Protein AF-A0A3N9MWH9-F1 (afdb_monomer_li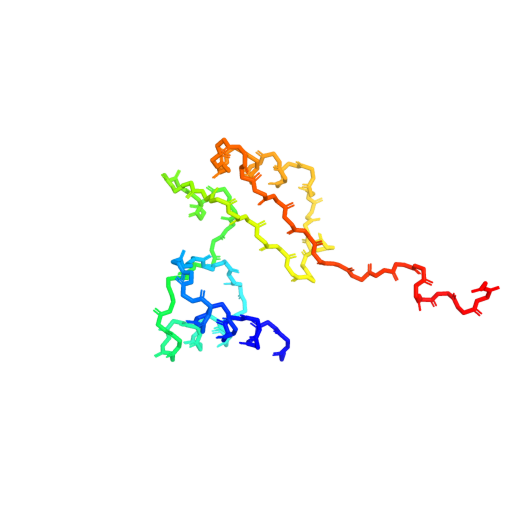te)

Sequence (98 aa):
MWSQFFSYIVKKLVFKSFIIEFNPILFSYVRNVLKIPITETNTAAAFTSKTFDIIYHFEVLSHFYDPINEFKIMNKRLNLNGWMIFETGNLGEVDTIY

Radius of gyration: 14.64 Å; chains: 1; bounding box: 44×28×34 Å

Foldseek 3Di:
DVVLVVLVVCLVVPDLDEEADQPVVSQCCCCPPVVHHYDPDDLLVRLVPAADLEDEEEQCQVVDPDNPVSVVSNVVRYDVNGDYYYDHDDPVVVDPPD

Secondary structure (DSSP, 8-state):
-HHHHHHHHHHHTT----EE---HHHHHHIIIII---EE-S-HHHHTTT--EEEEEEES-GGG-SSHHHHHHHHHTTEEEEEEEEEE---GGGT-TT-

pLDDT: mean 83.51, std 11.93, range [51.34, 95.94]

Structure (mmCIF, N/CA/C/O backbone):
data_AF-A0A3N9MWH9-F1
#
_entry.id   AF-A0A3N9MWH9-F1
#
loop_
_atom_site.group_PDB
_atom_site.id
_atom_site.type_symbol
_atom_site.label_atom_id
_atom_site.label_alt_id
_atom_site.label_comp_id
_atom_site.label_asym_id
_atom_site.label_entity_id
_atom_site.label_seq_id
_atom_site.pdbx_PDB_ins_code
_atom_site.Cartn_x
_atom_site.Cartn_y
_atom_site.Cartn_z
_atom_site.occupancy
_atom_site.B_iso_or_equiv
_atom_site.auth_seq_id
_atom_site.auth_comp_id
_atom_site.auth_asym_id
_atom_site.auth_atom_id
_atom_site.pdbx_PDB_model_num
ATOM 1 N N . MET A 1 1 ? 1.288 -7.877 -16.545 1.00 52.31 1 MET A N 1
ATOM 2 C CA . MET A 1 1 ? 0.622 -9.202 -16.499 1.00 52.31 1 MET A CA 1
ATOM 3 C C . MET A 1 1 ? 0.485 -9.694 -15.056 1.00 52.31 1 MET A C 1
ATOM 5 O O . MET A 1 1 ? -0.620 -10.024 -14.653 1.00 52.31 1 MET A O 1
ATOM 9 N N . TRP A 1 2 ? 1.549 -9.634 -14.247 1.00 55.66 2 TRP A N 1
ATOM 10 C CA . TRP A 1 2 ? 1.543 -10.058 -12.837 1.00 55.66 2 TRP A CA 1
ATOM 11 C C . TRP A 1 2 ? 0.624 -9.250 -11.898 1.00 55.66 2 TRP A C 1
ATOM 13 O O . TRP A 1 2 ? -0.096 -9.837 -11.097 1.00 55.66 2 TRP A O 1
ATOM 23 N N . SER A 1 3 ? 0.518 -7.928 -12.062 1.00 61.12 3 SER A N 1
ATOM 24 C CA . SER A 1 3 ? -0.382 -7.083 -11.249 1.00 61.12 3 SER A CA 1
ATOM 25 C C . SER A 1 3 ? -1.884 -7.373 -11.454 1.00 61.12 3 SER A C 1
ATOM 27 O O . SER A 1 3 ? -2.683 -7.291 -10.516 1.00 61.12 3 SER A O 1
ATOM 29 N N . GLN A 1 4 ? -2.281 -7.793 -12.663 1.00 58.19 4 GLN A N 1
ATOM 30 C CA . GLN A 1 4 ? -3.645 -8.268 -12.954 1.00 58.19 4 GLN A CA 1
ATOM 31 C C . GLN A 1 4 ? -3.946 -9.588 -12.245 1.00 58.19 4 GLN A C 1
ATOM 33 O O . GLN A 1 4 ? -5.038 -9.760 -11.699 1.00 58.19 4 GLN A O 1
ATOM 38 N N . PHE A 1 5 ? -2.975 -10.502 -12.243 1.00 63.91 5 PHE A N 1
ATOM 39 C CA . PHE A 1 5 ? -3.077 -11.790 -11.570 1.00 63.91 5 PHE A CA 1
ATOM 40 C C . PHE A 1 5 ? -3.193 -11.616 -10.053 1.00 63.91 5 PHE A C 1
ATOM 42 O O . PHE A 1 5 ? -4.098 -12.186 -9.447 1.00 63.91 5 PHE A O 1
ATOM 49 N N . PHE A 1 6 ? -2.374 -10.746 -9.457 1.00 68.81 6 PHE A N 1
ATOM 50 C CA . PHE A 1 6 ? -2.468 -10.440 -8.031 1.00 68.81 6 PHE A CA 1
ATOM 51 C C . PHE A 1 6 ? -3.837 -9.848 -7.661 1.00 68.81 6 PHE A C 1
ATOM 53 O O . PHE A 1 6 ? -4.505 -10.343 -6.758 1.00 68.81 6 PHE A O 1
ATOM 60 N N . SER A 1 7 ? -4.329 -8.866 -8.425 1.00 64.50 7 SER A N 1
ATOM 61 C CA . SER A 1 7 ? -5.664 -8.280 -8.203 1.00 64.50 7 SER A CA 1
ATOM 62 C C . SER A 1 7 ? -6.791 -9.318 -8.311 1.00 64.50 7 SER A C 1
ATOM 64 O O . SER A 1 7 ? -7.779 -9.268 -7.574 1.00 64.50 7 SER A O 1
ATOM 66 N N . TYR A 1 8 ? -6.648 -10.285 -9.220 1.00 62.81 8 TYR A N 1
ATOM 67 C CA . TYR A 1 8 ? -7.579 -11.401 -9.358 1.00 62.81 8 TYR A CA 1
ATOM 68 C C . TYR A 1 8 ? -7.519 -12.361 -8.160 1.00 62.81 8 TYR A C 1
ATOM 70 O O . TYR A 1 8 ? -8.570 -12.754 -7.649 1.00 62.81 8 TYR A O 1
ATOM 78 N N . ILE A 1 9 ? -6.319 -12.693 -7.673 1.00 65.06 9 ILE A N 1
ATOM 79 C CA . ILE A 1 9 ? -6.128 -13.496 -6.457 1.00 65.06 9 ILE A CA 1
ATOM 80 C C . ILE A 1 9 ? -6.770 -12.797 -5.262 1.00 65.06 9 ILE A C 1
ATOM 82 O O . ILE A 1 9 ? -7.566 -13.406 -4.555 1.00 65.06 9 ILE A O 1
ATOM 86 N N . VAL A 1 10 ? -6.507 -11.506 -5.076 1.00 69.50 10 VAL A N 1
ATOM 87 C CA . VAL A 1 10 ? -7.073 -10.712 -3.981 1.00 69.50 10 VAL A CA 1
ATOM 88 C C . VAL A 1 10 ? -8.604 -10.767 -3.983 1.00 69.50 10 VAL A C 1
ATOM 90 O O . VAL A 1 10 ? -9.212 -11.014 -2.942 1.00 69.50 10 VAL A O 1
ATOM 93 N N . LYS A 1 11 ? -9.241 -10.651 -5.158 1.00 68.69 11 LYS A N 1
ATOM 94 C CA . LYS A 1 11 ? -10.697 -10.823 -5.294 1.00 68.69 11 LYS A CA 1
ATOM 95 C C . LYS A 1 11 ? -11.175 -12.218 -4.873 1.00 68.69 11 LYS A C 1
ATOM 97 O O . LYS A 1 11 ? -12.278 -12.353 -4.348 1.00 68.69 11 LYS A O 1
ATOM 102 N N . LYS A 1 12 ? -10.387 -13.262 -5.136 1.00 69.00 12 LYS A N 1
ATOM 103 C CA . LYS A 1 12 ? -10.720 -14.653 -4.793 1.00 69.00 12 LYS A CA 1
ATOM 104 C C . LYS A 1 12 ? -10.496 -14.978 -3.316 1.00 69.00 12 LYS A C 1
ATOM 106 O O . LYS A 1 12 ? -11.202 -15.832 -2.795 1.00 69.00 12 LYS A O 1
ATOM 111 N N . LEU A 1 13 ? -9.577 -14.282 -2.647 1.00 67.00 13 LEU A N 1
ATOM 112 C CA . LEU A 1 13 ? -9.217 -14.502 -1.242 1.00 67.00 13 LEU A CA 1
ATOM 113 C C . LEU A 1 13 ? -10.156 -13.813 -0.226 1.00 67.00 13 LEU A C 1
ATOM 115 O O . LEU A 1 13 ? -9.872 -13.818 0.965 1.00 67.00 13 LEU A O 1
ATOM 119 N N . VAL A 1 14 ? -11.299 -13.266 -0.666 1.00 74.31 14 VAL A N 1
ATOM 120 C CA . VAL A 1 14 ? -12.366 -12.690 0.193 1.00 74.31 14 VAL A CA 1
ATOM 121 C C . VAL A 1 14 ? -11.944 -11.421 0.960 1.00 74.31 14 VAL A C 1
ATOM 123 O O . VAL A 1 14 ? -12.661 -10.940 1.836 1.00 74.31 14 VAL A O 1
ATOM 126 N N . PHE A 1 15 ? -10.818 -10.799 0.608 1.00 82.88 15 PHE A N 1
ATOM 127 C CA . PHE A 1 15 ? -10.425 -9.532 1.223 1.00 82.88 15 PHE A CA 1
ATOM 128 C C . PHE A 1 15 ? -11.278 -8.367 0.713 1.00 82.88 15 PHE A C 1
ATOM 130 O O . PHE A 1 15 ? -11.565 -8.235 -0.480 1.00 82.88 15 PHE A O 1
ATOM 137 N N . LYS A 1 16 ? -11.656 -7.467 1.628 1.00 88.31 16 LYS A N 1
ATOM 138 C CA . LYS A 1 16 ? -12.205 -6.162 1.257 1.00 88.31 16 LYS A CA 1
ATOM 139 C C . LYS A 1 16 ? -11.054 -5.260 0.826 1.00 88.31 16 LYS A C 1
ATOM 141 O O . LYS A 1 16 ? -10.357 -4.694 1.662 1.00 88.31 16 LYS A O 1
ATOM 146 N N . SER A 1 17 ? -10.875 -5.130 -0.480 1.00 89.19 17 SER A N 1
ATOM 147 C CA . SER A 1 17 ? -9.674 -4.511 -1.043 1.00 89.19 17 SER A CA 1
ATOM 148 C C . SER A 1 17 ? -9.912 -3.115 -1.602 1.00 89.19 17 SER A C 1
ATOM 150 O O . SER A 1 17 ? -11.009 -2.766 -2.040 1.00 89.19 17 SER A O 1
ATOM 152 N N . PHE A 1 18 ? -8.842 -2.328 -1.596 1.00 90.75 18 PHE A N 1
ATOM 153 C CA . PHE A 1 18 ? -8.742 -1.021 -2.227 1.00 90.75 18 PHE A CA 1
ATOM 154 C C . PHE A 1 18 ? -7.376 -0.940 -2.909 1.00 90.75 18 PHE A C 1
ATOM 156 O O . PHE A 1 18 ? -6.371 -1.268 -2.283 1.00 90.75 18 PHE A O 1
ATOM 163 N N . ILE A 1 19 ? -7.350 -0.560 -4.183 1.00 90.38 19 ILE A N 1
ATOM 164 C CA . ILE A 1 19 ? -6.143 -0.595 -5.017 1.00 90.38 19 ILE A CA 1
ATOM 165 C C . ILE A 1 19 ? -5.725 0.831 -5.394 1.00 90.38 19 ILE A C 1
ATOM 167 O O . ILE A 1 19 ? -6.569 1.693 -5.641 1.00 90.38 19 ILE A O 1
ATOM 171 N N . ILE A 1 20 ? -4.417 1.070 -5.457 1.00 90.62 20 ILE A N 1
ATOM 172 C CA . ILE A 1 20 ? -3.826 2.262 -6.072 1.00 90.62 20 ILE A CA 1
ATOM 173 C C . ILE A 1 20 ? -3.114 1.800 -7.340 1.00 90.62 20 ILE A C 1
ATOM 175 O O . ILE A 1 20 ? -2.301 0.883 -7.276 1.00 90.62 20 ILE A O 1
ATOM 179 N N . GLU A 1 21 ? -3.435 2.398 -8.484 1.00 90.44 21 GLU A N 1
ATOM 180 C CA . GLU A 1 21 ? -2.851 2.027 -9.774 1.00 90.44 21 GLU A CA 1
ATOM 181 C C . GLU A 1 21 ? -2.865 3.221 -10.728 1.00 90.44 21 GLU A C 1
ATOM 183 O O . GLU A 1 21 ? -3.907 3.840 -10.936 1.00 90.44 21 GLU A O 1
ATOM 188 N N . PHE A 1 22 ? -1.717 3.507 -11.337 1.00 89.19 22 PHE A N 1
ATOM 189 C CA . PHE A 1 22 ? -1.546 4.626 -12.266 1.00 89.19 22 PHE A CA 1
ATOM 190 C C . PHE A 1 22 ? -1.638 4.191 -13.731 1.00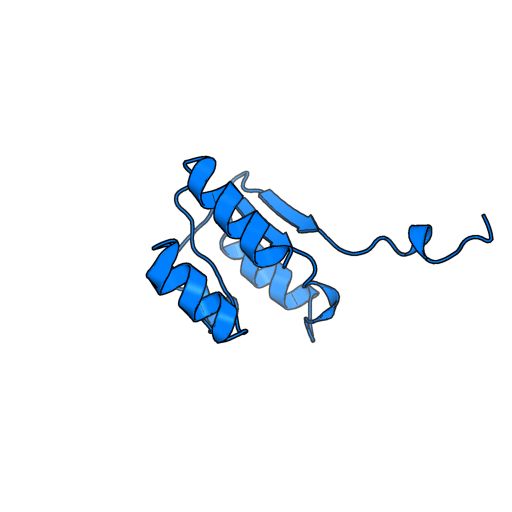 89.19 22 PHE A C 1
ATOM 192 O O . PHE A 1 22 ? -1.838 5.023 -14.615 1.00 89.19 22 PHE A O 1
ATOM 199 N N . ASN A 1 23 ? -1.489 2.897 -14.027 1.00 90.00 23 ASN A N 1
ATOM 200 C CA . ASN A 1 23 ? -1.643 2.386 -15.378 1.00 90.00 23 ASN A CA 1
ATOM 201 C C . ASN A 1 23 ? -3.131 2.398 -15.790 1.00 90.00 23 ASN A C 1
ATOM 203 O O . ASN A 1 23 ? -3.929 1.640 -15.228 1.00 90.00 23 ASN A O 1
ATOM 207 N N . PRO A 1 24 ? -3.527 3.165 -16.822 1.00 91.88 24 PRO A N 1
ATOM 208 C CA . PRO A 1 24 ? -4.938 3.367 -17.158 1.00 91.88 24 PRO A CA 1
ATOM 209 C C . PRO A 1 24 ? -5.633 2.100 -17.683 1.00 91.88 24 PRO A C 1
ATOM 211 O O . PRO A 1 24 ? -6.839 1.916 -17.483 1.00 91.88 24 PRO A O 1
ATOM 214 N N . ILE A 1 25 ? -4.886 1.198 -18.334 1.00 92.38 25 ILE A N 1
ATOM 215 C CA . ILE A 1 25 ? -5.420 -0.075 -18.839 1.00 92.38 25 ILE A CA 1
ATOM 216 C C . ILE A 1 25 ? -5.771 -0.978 -17.655 1.00 92.38 25 ILE A C 1
ATOM 218 O O . ILE A 1 25 ? -6.874 -1.527 -17.587 1.00 92.38 25 ILE A O 1
ATOM 222 N N . LEU A 1 26 ? -4.852 -1.105 -16.695 1.00 89.12 26 LEU A N 1
ATOM 223 C CA . LEU A 1 26 ? -5.073 -1.915 -15.504 1.00 89.12 26 LEU A CA 1
ATOM 224 C C . LEU A 1 26 ? -6.150 -1.320 -14.600 1.00 89.12 26 LEU A C 1
ATOM 226 O O . LEU A 1 26 ? -7.044 -2.044 -14.161 1.00 89.12 26 LEU A O 1
ATOM 230 N N . PHE A 1 27 ? -6.120 -0.005 -14.403 1.00 91.81 27 PHE A N 1
ATOM 231 C CA . PHE A 1 27 ? -7.151 0.719 -13.673 1.00 91.81 27 PHE A CA 1
ATOM 232 C C . PHE A 1 27 ? -8.546 0.402 -14.221 1.00 91.81 27 PHE A C 1
ATOM 234 O O . PHE A 1 27 ? -9.448 -0.003 -13.480 1.00 91.81 27 PHE A O 1
ATOM 241 N N . SER A 1 28 ? -8.707 0.503 -15.543 1.00 93.06 28 SER A N 1
ATOM 242 C CA . SER A 1 28 ? -9.968 0.207 -16.225 1.00 93.06 28 SER A CA 1
ATOM 243 C C . SER A 1 28 ? -10.401 -1.244 -16.024 1.00 93.06 28 SER A C 1
ATOM 245 O O . SER A 1 28 ? -11.573 -1.501 -15.747 1.00 93.06 28 SER A O 1
ATOM 247 N N . TYR A 1 29 ? -9.474 -2.200 -16.109 1.00 91.12 29 TYR A N 1
ATOM 248 C CA . TYR A 1 29 ? -9.769 -3.615 -15.886 1.00 91.12 29 TYR A CA 1
ATOM 249 C C . TYR A 1 29 ? -10.213 -3.897 -14.441 1.00 91.12 29 TYR A C 1
ATOM 251 O O . TYR A 1 29 ? -11.261 -4.509 -14.216 1.00 91.12 29 TYR A O 1
ATOM 259 N N . VAL A 1 30 ? -9.471 -3.406 -13.447 1.00 90.06 30 VAL A N 1
ATOM 260 C CA . VAL A 1 30 ? -9.790 -3.599 -12.024 1.00 90.06 30 VAL A CA 1
ATOM 261 C C . VAL A 1 30 ? -11.146 -2.974 -11.681 1.00 90.06 30 VAL A C 1
ATOM 263 O O . VAL A 1 30 ? -11.990 -3.629 -11.060 1.00 90.06 30 VAL A O 1
ATOM 266 N N . ARG A 1 31 ? -11.403 -1.748 -12.152 1.00 92.25 31 ARG A N 1
ATOM 267 C CA . ARG A 1 31 ? -12.667 -1.040 -11.915 1.00 92.25 31 ARG A CA 1
ATOM 268 C C . ARG A 1 31 ? -13.846 -1.715 -12.608 1.00 92.25 31 ARG A C 1
ATOM 270 O O . ARG A 1 31 ? -14.881 -1.948 -11.985 1.00 92.25 31 ARG A O 1
ATOM 277 N N . ASN A 1 32 ? -13.714 -2.016 -13.899 1.00 93.62 32 ASN A N 1
ATOM 278 C CA . ASN A 1 32 ? -14.854 -2.401 -14.731 1.00 93.62 32 ASN A CA 1
ATOM 279 C C . ASN A 1 32 ? -15.115 -3.907 -14.732 1.00 93.62 32 ASN A C 1
ATOM 281 O O . ASN A 1 32 ? -16.280 -4.297 -14.815 1.00 93.62 32 ASN A O 1
ATOM 285 N N . VAL A 1 33 ? -14.077 -4.736 -14.603 1.00 90.94 33 VAL A N 1
ATOM 286 C CA . VAL A 1 33 ? -14.183 -6.203 -14.646 1.00 90.94 33 VAL A CA 1
ATOM 287 C C . VAL A 1 33 ? -14.109 -6.788 -13.242 1.00 90.94 33 VAL A C 1
ATOM 289 O O . VAL A 1 33 ? -15.009 -7.515 -12.815 1.00 90.94 33 VAL A O 1
ATOM 292 N N . LEU A 1 34 ? -13.063 -6.450 -12.481 1.00 88.81 34 LEU A N 1
ATOM 293 C CA . LEU A 1 34 ? -12.906 -7.003 -11.135 1.00 88.81 34 LEU A CA 1
ATOM 294 C C . LEU A 1 34 ? -13.858 -6.355 -10.124 1.00 88.81 34 LEU A C 1
ATOM 296 O O . LEU A 1 34 ? -14.197 -7.013 -9.142 1.00 88.81 34 LEU A O 1
ATOM 300 N N . LYS A 1 35 ? -14.370 -5.150 -10.406 1.00 90.38 35 LYS A N 1
ATOM 301 C CA . LYS A 1 35 ? -15.266 -4.382 -9.524 1.00 90.38 35 LYS A CA 1
ATOM 302 C C . LYS A 1 35 ? -14.649 -4.121 -8.143 1.00 90.38 35 LYS A C 1
ATOM 304 O O . LYS A 1 35 ? -15.361 -4.088 -7.143 1.00 90.38 35 LYS A O 1
ATOM 309 N N . ILE A 1 36 ? -13.328 -3.953 -8.090 1.00 89.56 36 ILE A N 1
ATOM 310 C CA . ILE A 1 36 ? -12.608 -3.610 -6.858 1.00 89.56 36 ILE A CA 1
ATOM 311 C C . ILE A 1 36 ? -12.487 -2.080 -6.783 1.00 89.56 36 ILE A C 1
ATOM 313 O O . ILE A 1 36 ? -12.177 -1.454 -7.801 1.00 89.56 36 ILE A O 1
ATOM 317 N N . PRO A 1 37 ? -12.727 -1.459 -5.614 1.00 91.06 37 PRO A N 1
ATOM 318 C CA . PRO A 1 37 ? -12.424 -0.051 -5.386 1.00 91.06 37 PRO A CA 1
ATOM 319 C C . PRO A 1 37 ? -10.970 0.287 -5.737 1.00 91.06 37 PRO A C 1
ATOM 321 O O . PRO A 1 37 ? -10.045 -0.386 -5.286 1.00 91.06 37 PRO A O 1
ATOM 324 N N . ILE A 1 38 ? -10.769 1.336 -6.530 1.00 91.56 38 ILE A N 1
ATOM 325 C CA . ILE A 1 38 ? -9.458 1.696 -7.074 1.00 91.56 38 ILE A CA 1
ATOM 326 C C . ILE A 1 38 ? -9.323 3.215 -7.240 1.00 91.56 38 ILE A C 1
ATOM 328 O O . ILE A 1 38 ? -10.317 3.893 -7.507 1.00 91.56 38 ILE A O 1
ATOM 332 N N . THR A 1 39 ? -8.107 3.740 -7.079 1.00 93.06 39 THR A N 1
ATOM 333 C CA . THR A 1 39 ? -7.738 5.142 -7.339 1.00 93.06 39 THR A CA 1
ATOM 334 C C . THR A 1 39 ? -6.417 5.232 -8.108 1.00 93.06 39 THR A C 1
ATOM 336 O O . THR A 1 39 ? -5.597 4.321 -8.049 1.00 93.06 39 THR A O 1
ATOM 339 N N . GLU A 1 40 ? -6.211 6.348 -8.799 1.00 91.12 40 GLU A N 1
ATOM 340 C CA . GLU A 1 40 ? -4.977 6.696 -9.525 1.00 91.12 40 GLU A CA 1
ATOM 341 C C . GLU A 1 40 ? -4.218 7.851 -8.846 1.00 91.12 40 GLU A C 1
ATOM 343 O O . GLU A 1 40 ? -3.398 8.537 -9.446 1.00 91.12 40 GLU A O 1
ATOM 348 N N . THR A 1 41 ? -4.529 8.121 -7.577 1.00 89.81 41 THR A N 1
ATOM 349 C CA . THR A 1 41 ? -3.896 9.176 -6.776 1.00 89.81 41 THR A CA 1
ATOM 350 C C . THR A 1 41 ? -2.722 8.635 -5.967 1.00 89.81 41 THR A C 1
ATOM 352 O O . THR A 1 41 ? -2.714 7.464 -5.597 1.00 89.81 41 THR A O 1
ATOM 355 N N . ASN A 1 42 ? -1.785 9.507 -5.581 1.00 86.62 42 ASN A N 1
ATOM 356 C CA . ASN A 1 42 ? -0.708 9.141 -4.655 1.00 86.62 42 ASN A CA 1
ATOM 357 C C . ASN A 1 42 ? -1.226 8.594 -3.310 1.00 86.62 42 ASN A C 1
ATOM 359 O O . ASN A 1 42 ? -2.371 8.830 -2.916 1.00 86.62 42 ASN A O 1
ATOM 363 N N . THR A 1 43 ? -0.353 7.890 -2.593 1.00 84.69 43 THR A N 1
ATOM 364 C CA . THR A 1 43 ? -0.621 7.204 -1.322 1.00 84.69 43 THR A CA 1
ATOM 365 C C . THR A 1 43 ? -1.284 8.106 -0.279 1.00 84.69 43 THR A C 1
ATOM 367 O O . THR A 1 43 ? -2.290 7.735 0.331 1.00 84.69 43 THR A O 1
ATOM 370 N N . ALA A 1 44 ? -0.763 9.325 -0.099 1.00 83.19 44 ALA A N 1
ATOM 371 C CA . ALA A 1 44 ? -1.276 10.276 0.886 1.00 83.19 44 ALA A CA 1
ATOM 372 C C . ALA A 1 44 ? -2.730 10.677 0.605 1.00 83.19 44 ALA A C 1
ATOM 374 O O . ALA A 1 44 ? -3.560 10.677 1.519 1.00 83.19 44 ALA A O 1
ATOM 375 N N . ALA A 1 45 ? -3.041 10.988 -0.655 1.00 85.38 45 ALA A N 1
ATOM 376 C CA . ALA A 1 45 ? -4.384 11.344 -1.090 1.00 85.38 45 ALA A CA 1
ATOM 377 C C . ALA A 1 45 ? -5.315 10.125 -1.115 1.00 85.38 45 ALA A C 1
ATOM 379 O O . ALA A 1 45 ? -6.468 10.229 -0.710 1.00 85.38 45 ALA A O 1
ATOM 380 N N . ALA A 1 46 ? -4.815 8.959 -1.523 1.00 85.88 46 ALA A N 1
ATOM 381 C CA . ALA A 1 46 ? -5.592 7.731 -1.640 1.00 85.88 46 ALA A CA 1
ATOM 382 C C . ALA A 1 46 ? -6.142 7.250 -0.288 1.00 85.88 46 ALA A C 1
ATOM 384 O O . ALA A 1 46 ? -7.295 6.821 -0.186 1.00 85.88 46 ALA A O 1
ATOM 385 N N . PHE A 1 47 ? -5.334 7.342 0.771 1.00 83.94 47 PHE A N 1
ATOM 386 C CA . PHE A 1 47 ? -5.683 6.776 2.072 1.00 83.94 47 PHE A CA 1
ATOM 387 C C . PHE A 1 47 ? -6.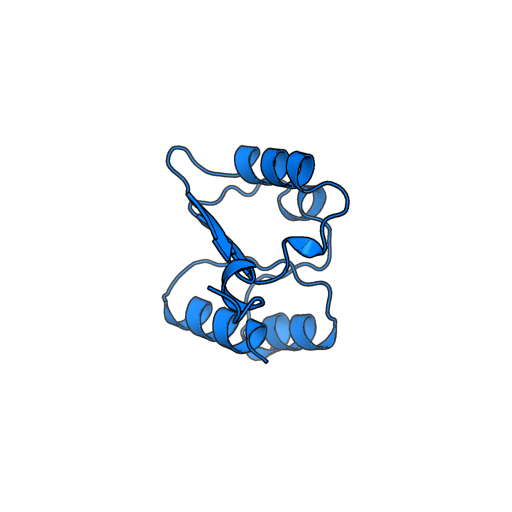621 7.629 2.929 1.00 83.94 47 PHE A C 1
ATOM 389 O O . PHE A 1 47 ? -7.103 7.112 3.930 1.00 83.94 47 PHE A O 1
ATOM 396 N N . THR A 1 48 ? -6.922 8.881 2.552 1.00 78.25 48 THR A N 1
ATOM 397 C CA . THR A 1 48 ? -7.882 9.803 3.216 1.00 78.25 48 THR A CA 1
ATOM 398 C C . THR A 1 48 ? -8.226 9.465 4.683 1.00 78.25 48 THR A C 1
ATOM 400 O O . THR A 1 48 ? -7.471 9.822 5.588 1.00 78.25 48 THR A O 1
ATOM 403 N N . SER A 1 49 ? -9.348 8.778 4.927 1.00 77.19 49 SER A N 1
ATOM 404 C CA . SER A 1 49 ? -9.843 8.326 6.238 1.00 77.19 49 SER A CA 1
ATOM 405 C C . SER A 1 49 ? -9.823 6.803 6.413 1.00 77.19 49 SER A C 1
ATOM 407 O O . SER A 1 49 ? -10.384 6.284 7.376 1.00 77.19 49 SER A O 1
ATOM 409 N N . LYS A 1 50 ? 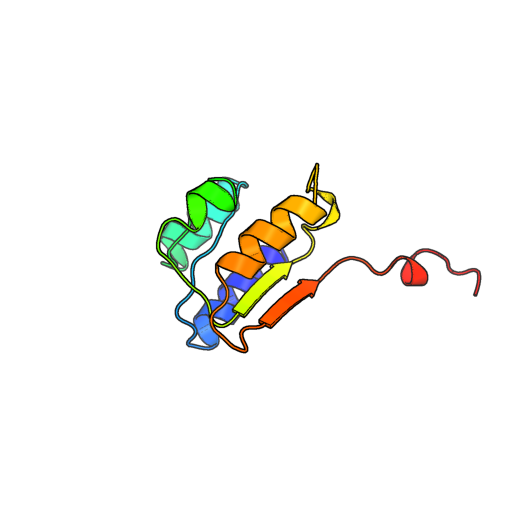-9.216 6.068 5.478 1.00 86.88 50 LYS A N 1
ATOM 410 C CA . LYS A 1 50 ? -9.156 4.606 5.513 1.00 86.88 50 LYS A CA 1
ATOM 411 C C . LYS A 1 50 ? -7.976 4.142 6.356 1.00 86.88 50 LYS A C 1
ATOM 413 O O . LYS A 1 50 ? -6.898 4.737 6.311 1.00 86.88 50 LYS A O 1
ATOM 418 N N . THR A 1 51 ? -8.196 3.054 7.078 1.00 93.25 51 THR A N 1
ATOM 419 C CA . THR A 1 51 ? -7.138 2.266 7.702 1.00 93.25 51 THR A CA 1
ATOM 420 C C . THR A 1 51 ? -7.203 0.828 7.209 1.00 93.25 51 THR A C 1
ATOM 422 O O . THR A 1 51 ? -8.230 0.389 6.679 1.00 93.25 51 THR A O 1
ATOM 425 N N . PHE A 1 52 ? -6.086 0.119 7.329 1.00 94.06 52 PHE A N 1
ATOM 426 C CA . PHE A 1 52 ? -5.891 -1.186 6.714 1.00 94.06 52 PHE A CA 1
ATOM 427 C C . PHE A 1 52 ? -5.234 -2.153 7.695 1.00 94.06 52 PHE A C 1
ATOM 429 O O . PHE A 1 52 ? -4.330 -1.778 8.438 1.00 94.06 52 PHE A O 1
ATOM 436 N N . ASP A 1 53 ? -5.654 -3.415 7.661 1.00 94.75 53 ASP A N 1
ATOM 437 C CA . ASP A 1 53 ? -4.963 -4.498 8.371 1.00 94.75 53 ASP A CA 1
ATOM 438 C C . ASP A 1 53 ? -3.696 -4.927 7.624 1.00 94.75 53 ASP A C 1
ATOM 440 O O . ASP A 1 53 ? -2.719 -5.358 8.230 1.00 94.75 53 ASP A O 1
ATOM 444 N N . ILE A 1 54 ? -3.711 -4.793 6.295 1.00 92.50 54 ILE A N 1
ATOM 445 C CA . ILE A 1 54 ? -2.595 -5.121 5.415 1.00 92.50 54 ILE A CA 1
ATOM 446 C C . ILE A 1 54 ? -2.467 -4.021 4.364 1.00 92.50 54 ILE A C 1
ATOM 448 O O . ILE A 1 54 ? -3.431 -3.707 3.663 1.00 92.50 54 ILE A O 1
ATOM 452 N N . ILE A 1 55 ? -1.263 -3.472 4.228 1.00 92.81 55 ILE A N 1
ATOM 453 C CA . ILE A 1 55 ? -0.845 -2.697 3.060 1.00 92.81 55 ILE A CA 1
ATOM 454 C C . ILE A 1 55 ? 0.213 -3.528 2.345 1.00 92.81 55 ILE A C 1
ATOM 456 O O . ILE A 1 55 ? 1.245 -3.859 2.925 1.00 92.81 55 ILE A O 1
ATOM 460 N N . TYR A 1 56 ? -0.065 -3.881 1.095 1.00 90.50 56 TYR A N 1
ATOM 461 C CA . TYR A 1 56 ? 0.805 -4.714 0.277 1.00 90.50 56 TYR A CA 1
ATOM 462 C C . TYR A 1 56 ? 1.237 -3.952 -0.973 1.00 90.50 56 TYR A C 1
ATOM 464 O O . TYR A 1 56 ? 0.400 -3.383 -1.677 1.00 90.50 56 TYR A O 1
ATOM 472 N N . HIS A 1 57 ? 2.539 -3.956 -1.234 1.00 88.12 57 HIS A N 1
ATOM 473 C CA . HIS A 1 57 ? 3.180 -3.254 -2.339 1.00 88.12 57 HIS A CA 1
ATOM 474 C C . HIS A 1 57 ? 3.941 -4.262 -3.200 1.00 88.12 57 HIS A C 1
ATOM 476 O O . HIS A 1 57 ? 4.825 -4.946 -2.693 1.00 88.12 57 HIS A O 1
ATOM 482 N N . PHE A 1 58 ? 3.602 -4.357 -4.486 1.00 86.00 58 PHE A N 1
ATOM 483 C CA . PHE A 1 58 ? 4.114 -5.395 -5.387 1.00 86.00 58 PHE A CA 1
ATOM 484 C C . PHE A 1 58 ? 4.923 -4.801 -6.531 1.00 86.00 58 PHE A C 1
ATOM 486 O O . PHE A 1 58 ? 4.351 -4.132 -7.390 1.00 86.00 58 PHE A O 1
ATOM 493 N N . GLU A 1 59 ? 6.230 -5.067 -6.561 1.00 72.31 59 GLU A N 1
ATOM 494 C CA . GLU A 1 59 ? 7.136 -4.744 -7.676 1.00 72.31 59 GLU A CA 1
ATOM 495 C C . GLU A 1 59 ? 7.187 -3.251 -8.050 1.00 72.31 59 GLU A C 1
ATOM 497 O O . GLU A 1 59 ? 7.622 -2.873 -9.133 1.00 72.31 59 GLU A O 1
ATOM 502 N N . VAL A 1 60 ? 6.744 -2.373 -7.147 1.00 67.31 60 VAL A N 1
ATOM 503 C CA . VAL A 1 60 ? 6.660 -0.926 -7.390 1.00 67.31 60 VAL A CA 1
ATOM 504 C C . VAL A 1 60 ? 7.518 -0.100 -6.431 1.00 67.31 60 VAL A C 1
ATOM 506 O O . VAL A 1 60 ? 7.418 1.124 -6.396 1.00 67.31 60 VAL A O 1
ATOM 509 N N . LEU A 1 61 ? 8.362 -0.736 -5.612 1.00 80.56 61 LEU A N 1
ATOM 510 C CA . LEU A 1 61 ? 9.140 -0.031 -4.586 1.00 80.56 61 LEU A CA 1
ATOM 511 C C . LEU A 1 61 ? 10.173 0.930 -5.187 1.00 80.56 61 LEU A C 1
ATOM 513 O O . LEU A 1 61 ? 10.304 2.066 -4.735 1.00 80.56 61 LEU A O 1
ATOM 517 N N . SER A 1 62 ? 10.854 0.492 -6.244 1.00 79.62 62 SER A N 1
ATOM 518 C CA . SER A 1 62 ? 11.861 1.263 -6.982 1.00 79.62 62 SER A CA 1
ATOM 519 C C . SER A 1 62 ? 11.304 2.506 -7.685 1.00 79.62 62 SER A C 1
ATOM 521 O O . SER A 1 62 ? 12.074 3.362 -8.113 1.00 79.62 62 SER A O 1
ATOM 523 N N . HIS A 1 63 ? 9.979 2.635 -7.795 1.00 81.94 63 HIS A N 1
ATOM 524 C CA . HIS A 1 63 ? 9.329 3.778 -8.434 1.00 81.94 63 HIS A CA 1
ATOM 525 C C . HIS A 1 63 ? 9.087 4.955 -7.481 1.00 81.94 63 HIS A C 1
ATOM 527 O O . HIS A 1 63 ? 8.692 6.032 -7.932 1.00 81.94 63 HIS A O 1
ATOM 533 N N . PHE A 1 64 ? 9.304 4.784 -6.174 1.00 85.69 64 PHE A N 1
ATOM 534 C CA . PHE A 1 64 ? 9.167 5.887 -5.231 1.00 85.69 64 PHE A CA 1
ATOM 535 C C . PHE A 1 64 ? 10.380 6.810 -5.267 1.00 85.69 64 PHE A C 1
ATOM 537 O O . PHE A 1 64 ? 11.510 6.386 -5.050 1.00 85.69 64 PHE A O 1
ATOM 544 N N . TYR A 1 65 ? 10.118 8.103 -5.465 1.00 88.75 65 TYR A N 1
ATOM 545 C CA . TYR A 1 65 ? 11.135 9.147 -5.346 1.00 88.75 65 TYR A CA 1
ATOM 546 C C . TYR A 1 65 ? 11.673 9.263 -3.907 1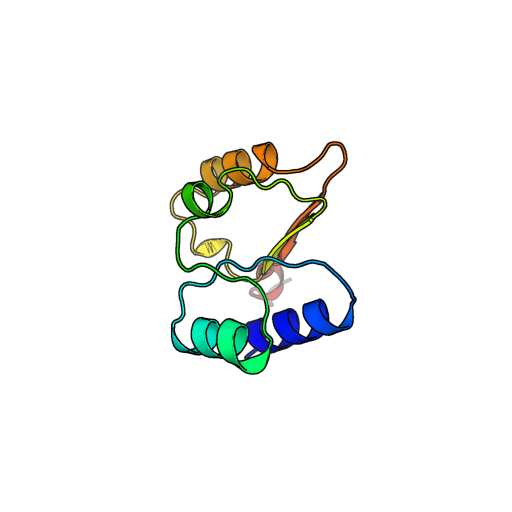.00 88.75 65 TYR A C 1
ATOM 548 O O . TYR A 1 65 ? 12.876 9.395 -3.708 1.00 88.75 65 TYR A O 1
ATOM 556 N N . ASP A 1 66 ? 10.785 9.176 -2.906 1.00 92.06 66 ASP A N 1
ATOM 557 C CA . ASP A 1 66 ? 11.128 9.150 -1.477 1.00 92.06 66 ASP A CA 1
ATOM 558 C C . ASP A 1 66 ? 10.401 7.984 -0.778 1.00 92.06 66 ASP A C 1
ATOM 560 O O . ASP A 1 66 ? 9.317 8.164 -0.208 1.00 92.06 66 ASP A O 1
ATOM 564 N N . PRO A 1 67 ? 10.965 6.764 -0.827 1.00 90.38 67 PRO A N 1
ATOM 565 C CA . PRO A 1 67 ? 10.323 5.585 -0.254 1.00 90.38 67 PRO A CA 1
ATOM 566 C C . PRO A 1 67 ? 10.146 5.694 1.266 1.00 90.38 67 PRO A C 1
ATOM 568 O O . PRO A 1 67 ? 9.151 5.217 1.803 1.00 90.38 67 PRO A O 1
ATOM 571 N N . ILE A 1 68 ? 11.054 6.370 1.979 1.00 93.12 68 ILE A N 1
ATOM 572 C CA . ILE A 1 68 ? 10.987 6.487 3.443 1.00 93.12 68 ILE A CA 1
ATOM 573 C C . ILE A 1 68 ? 9.756 7.294 3.855 1.00 93.12 68 ILE A C 1
ATOM 575 O O . ILE A 1 68 ? 9.048 6.921 4.799 1.00 93.12 68 ILE A O 1
ATOM 579 N N . ASN A 1 69 ? 9.496 8.413 3.179 1.00 93.12 69 ASN A N 1
ATOM 580 C CA . ASN A 1 69 ? 8.313 9.210 3.472 1.00 93.12 69 ASN A CA 1
ATOM 581 C C . ASN A 1 69 ? 7.020 8.474 3.089 1.00 93.12 69 ASN A C 1
ATOM 583 O O . ASN A 1 69 ? 6.066 8.478 3.871 1.00 93.12 69 ASN A O 1
ATOM 587 N N . GLU A 1 70 ? 7.010 7.771 1.956 1.00 92.06 70 GLU A N 1
ATOM 588 C CA . GLU A 1 70 ? 5.885 6.916 1.561 1.00 92.06 70 GLU A CA 1
ATOM 589 C C . GLU A 1 70 ? 5.593 5.841 2.620 1.00 92.06 70 GLU A C 1
ATOM 591 O O . GLU A 1 70 ? 4.441 5.668 3.027 1.00 92.06 70 GLU A O 1
ATOM 596 N N . PHE A 1 71 ? 6.620 5.188 3.174 1.00 93.38 71 PHE A N 1
ATOM 597 C CA . PHE A 1 71 ? 6.446 4.196 4.243 1.00 93.38 71 PHE A CA 1
ATOM 598 C C . PHE A 1 71 ? 5.859 4.809 5.509 1.00 93.38 71 PHE A C 1
ATOM 600 O O . PHE A 1 71 ? 5.006 4.201 6.151 1.00 93.38 71 PHE A O 1
ATOM 607 N N . LYS A 1 72 ? 6.262 6.031 5.875 1.00 94.19 72 LYS A N 1
ATOM 608 C CA . LYS A 1 72 ? 5.670 6.737 7.023 1.00 94.19 72 LYS A CA 1
ATOM 609 C C . LYS A 1 72 ? 4.189 7.026 6.797 1.00 94.19 72 LYS A C 1
ATOM 611 O O . LYS A 1 72 ? 3.406 6.924 7.742 1.00 94.19 72 LYS A O 1
ATOM 616 N N . ILE A 1 73 ? 3.802 7.390 5.574 1.00 92.88 73 ILE A N 1
ATOM 617 C CA . ILE A 1 73 ? 2.399 7.609 5.206 1.00 92.88 73 ILE A CA 1
ATOM 618 C C . ILE A 1 73 ? 1.622 6.295 5.301 1.00 92.88 73 ILE A C 1
ATOM 620 O O . ILE A 1 73 ? 0.577 6.277 5.946 1.00 92.88 73 ILE A O 1
ATOM 624 N N . MET A 1 74 ? 2.145 5.202 4.737 1.00 93.19 74 MET A N 1
ATOM 625 C CA . MET A 1 74 ? 1.538 3.868 4.833 1.00 93.19 74 MET A CA 1
ATOM 626 C C . MET A 1 74 ? 1.402 3.408 6.289 1.00 93.19 74 MET A C 1
ATOM 628 O O . MET A 1 74 ? 0.316 3.014 6.704 1.00 93.19 74 MET A O 1
ATOM 632 N N . ASN A 1 75 ? 2.458 3.541 7.098 1.00 94.50 75 ASN A N 1
ATOM 633 C CA . ASN A 1 75 ? 2.463 3.110 8.498 1.00 94.50 75 ASN A CA 1
ATOM 634 C C . ASN A 1 75 ? 1.368 3.798 9.322 1.00 94.50 75 ASN A C 1
ATOM 636 O O . ASN A 1 75 ? 0.679 3.165 10.110 1.00 94.50 75 ASN A O 1
ATOM 640 N N . LYS A 1 76 ? 1.152 5.101 9.096 1.00 94.31 76 LYS A N 1
ATOM 641 C CA . LYS A 1 76 ? 0.094 5.873 9.772 1.00 94.31 76 LYS A CA 1
ATOM 642 C C . LYS A 1 76 ? -1.324 5.406 9.432 1.00 94.31 76 LYS A C 1
ATOM 644 O O . LYS A 1 76 ? -2.274 5.857 10.066 1.00 94.31 76 LYS A O 1
ATOM 649 N N . ARG A 1 77 ? -1.483 4.577 8.401 1.00 94.44 77 ARG A N 1
ATOM 650 C CA . ARG A 1 77 ? -2.769 4.053 7.926 1.00 94.44 77 ARG A CA 1
ATOM 651 C C . ARG A 1 77 ? -2.946 2.574 8.237 1.00 94.44 77 ARG A C 1
ATOM 653 O O . ARG A 1 77 ? -4.008 2.034 7.940 1.00 94.44 77 ARG A O 1
ATOM 660 N N . LEU A 1 78 ? -1.957 1.932 8.850 1.00 95.12 78 LEU A N 1
ATOM 661 C CA . LEU A 1 78 ? -2.126 0.591 9.383 1.00 95.12 78 LEU A CA 1
ATOM 662 C C . LEU A 1 78 ? -2.905 0.637 10.696 1.00 95.12 78 LEU A C 1
ATOM 664 O O . LEU A 1 78 ? -2.715 1.526 11.528 1.00 95.12 78 LEU A O 1
ATOM 668 N N . ASN A 1 79 ? -3.784 -0.343 10.876 1.00 95.94 79 ASN A N 1
ATOM 669 C CA . ASN A 1 79 ? -4.361 -0.641 12.179 1.00 95.94 79 ASN A CA 1
ATOM 670 C C . ASN A 1 79 ? -3.262 -1.111 13.147 1.00 95.94 79 ASN A C 1
ATOM 672 O O . ASN A 1 79 ? -2.165 -1.501 12.738 1.00 95.94 79 ASN A O 1
ATOM 676 N N . LEU A 1 80 ? -3.564 -1.109 14.448 1.00 95.44 80 LEU A N 1
ATOM 677 C CA . LEU A 1 80 ? -2.673 -1.710 15.440 1.00 95.44 80 LEU A CA 1
ATOM 678 C C . LEU A 1 80 ? -2.437 -3.189 15.079 1.00 95.44 80 LEU A C 1
ATOM 680 O O . LEU A 1 80 ? -3.397 -3.926 14.871 1.00 95.44 80 LEU A O 1
ATOM 684 N N . ASN A 1 81 ? -1.169 -3.607 15.023 1.00 94.94 81 ASN A N 1
ATOM 685 C CA . ASN A 1 81 ? -0.723 -4.935 14.564 1.00 94.94 81 ASN A CA 1
ATOM 686 C C . ASN A 1 81 ? -0.966 -5.231 13.071 1.00 94.94 81 ASN A C 1
ATOM 688 O O . ASN A 1 81 ? -0.914 -6.390 12.659 1.00 94.94 81 ASN A O 1
ATOM 692 N N . GLY A 1 82 ? -1.229 -4.202 12.264 1.00 95.00 82 GLY A N 1
ATOM 693 C CA . GLY A 1 82 ? -1.301 -4.335 10.816 1.00 95.00 82 GLY A CA 1
ATOM 694 C C . GLY A 1 82 ? 0.063 -4.628 10.189 1.00 95.00 82 GLY A C 1
ATOM 695 O O . GLY A 1 82 ? 1.114 -4.325 10.757 1.00 95.00 82 GLY A O 1
ATOM 696 N N . TRP A 1 83 ? 0.037 -5.198 8.988 1.00 95.44 83 TRP A N 1
ATOM 697 C CA . TRP A 1 83 ? 1.234 -5.592 8.251 1.00 95.44 83 TRP A CA 1
ATOM 698 C C . TRP A 1 83 ? 1.478 -4.674 7.060 1.00 95.44 83 TRP A C 1
ATOM 700 O O . TRP A 1 83 ? 0.588 -4.434 6.244 1.00 95.44 83 TRP A O 1
ATOM 710 N N . MET A 1 84 ? 2.718 -4.206 6.936 1.00 93.56 84 MET A N 1
ATOM 711 C CA . MET A 1 84 ? 3.229 -3.602 5.710 1.00 93.56 84 MET A CA 1
ATOM 712 C C . MET A 1 84 ? 4.112 -4.626 5.013 1.00 93.56 84 MET A C 1
ATOM 714 O O . MET A 1 84 ? 5.085 -5.092 5.603 1.00 93.56 84 MET A O 1
ATOM 718 N N . ILE A 1 85 ? 3.764 -4.993 3.787 1.00 91.88 85 ILE A N 1
ATOM 719 C CA . ILE A 1 85 ? 4.464 -6.031 3.033 1.00 91.88 85 ILE A CA 1
ATOM 720 C C . ILE A 1 85 ? 4.937 -5.429 1.716 1.00 91.88 85 ILE A C 1
ATOM 722 O O . ILE A 1 85 ? 4.156 -4.810 0.992 1.00 91.88 85 ILE A O 1
ATOM 726 N N . PHE A 1 86 ? 6.210 -5.646 1.409 1.00 89.06 86 PHE A N 1
ATOM 727 C CA . PHE A 1 86 ? 6.828 -5.235 0.158 1.00 89.06 86 PHE A CA 1
ATOM 728 C C . PHE A 1 86 ? 7.349 -6.469 -0.559 1.00 89.06 86 PHE A C 1
ATOM 730 O O . PHE A 1 86 ? 8.101 -7.251 0.020 1.00 89.06 86 PHE A O 1
ATOM 737 N N . GLU A 1 87 ? 6.969 -6.611 -1.819 1.00 86.62 87 GLU A N 1
ATOM 738 C CA . GLU A 1 87 ? 7.591 -7.528 -2.759 1.00 86.62 87 GLU A CA 1
ATOM 739 C C . GLU A 1 87 ? 8.360 -6.702 -3.787 1.00 86.62 87 GLU A C 1
ATOM 741 O O . GLU A 1 87 ? 7.844 -5.721 -4.331 1.00 86.62 87 GLU A O 1
ATOM 746 N N . THR A 1 88 ? 9.626 -7.042 -3.976 1.00 84.38 88 THR A N 1
ATOM 747 C CA . THR A 1 88 ? 10.541 -6.349 -4.878 1.00 84.38 88 THR A CA 1
ATOM 748 C C . THR A 1 88 ? 11.574 -7.342 -5.379 1.00 84.38 88 THR A C 1
ATOM 750 O O . THR A 1 88 ? 11.925 -8.281 -4.660 1.00 84.38 88 THR A O 1
ATOM 753 N N . GLY A 1 89 ? 12.125 -7.076 -6.563 1.00 77.88 89 GLY A N 1
ATOM 754 C CA . GLY A 1 89 ? 13.254 -7.830 -7.090 1.00 77.88 89 GLY A CA 1
ATOM 755 C C . GLY A 1 89 ? 14.395 -7.959 -6.076 1.00 77.88 89 GLY A C 1
ATOM 756 O O . GLY A 1 89 ? 14.785 -6.991 -5.413 1.00 77.88 89 GLY A O 1
ATOM 757 N N . ASN A 1 90 ? 14.926 -9.173 -5.970 1.00 78.94 90 ASN A N 1
ATOM 758 C CA . ASN A 1 90 ? 16.057 -9.502 -5.122 1.00 78.94 90 ASN A CA 1
ATOM 759 C C . ASN A 1 90 ? 17.361 -9.238 -5.885 1.00 78.94 90 ASN A C 1
ATOM 761 O O . ASN A 1 90 ? 17.655 -9.909 -6.872 1.00 78.94 90 ASN A O 1
ATOM 765 N N . LEU A 1 91 ? 18.169 -8.278 -5.424 1.00 71.75 91 LEU A N 1
ATOM 766 C CA . LEU A 1 91 ? 19.458 -7.972 -6.060 1.00 71.75 91 LEU A CA 1
ATOM 767 C C . LEU A 1 91 ? 20.388 -9.198 -6.100 1.00 71.75 91 LEU A C 1
ATOM 769 O O . LEU A 1 91 ? 21.144 -9.353 -7.054 1.00 71.75 91 LEU A O 1
ATOM 773 N N . GLY A 1 92 ? 20.293 -10.085 -5.104 1.00 72.12 92 GLY A N 1
ATOM 774 C CA . GLY A 1 92 ? 21.079 -11.318 -5.040 1.00 72.12 92 GLY A CA 1
ATOM 775 C C . GLY A 1 92 ? 20.748 -12.342 -6.130 1.00 72.12 92 GLY A C 1
ATOM 776 O O . GLY A 1 92 ? 21.516 -13.271 -6.322 1.00 72.12 92 GLY A O 1
ATOM 777 N N . GLU A 1 93 ? 19.644 -12.180 -6.862 1.00 65.62 93 GLU A N 1
ATOM 778 C CA . GLU A 1 93 ? 19.294 -13.035 -8.009 1.00 65.62 93 GLU A CA 1
ATOM 779 C C . GLU A 1 93 ? 19.835 -12.500 -9.342 1.00 65.62 93 GLU A C 1
ATOM 781 O O . GLU A 1 93 ? 19.782 -13.194 -10.356 1.00 65.62 93 GLU A O 1
ATOM 786 N N . VAL A 1 94 ? 20.342 -11.263 -9.362 1.00 65.56 94 VAL A N 1
ATOM 787 C CA . VAL A 1 94 ? 20.842 -10.606 -10.580 1.00 65.56 94 VAL A CA 1
ATOM 788 C C . VAL A 1 94 ? 22.323 -10.912 -10.819 1.00 65.56 94 VAL A C 1
ATOM 790 O O . VAL A 1 94 ? 22.773 -10.872 -11.964 1.00 65.56 94 VAL A O 1
ATOM 793 N N . ASP A 1 95 ? 23.078 -11.247 -9.770 1.00 61.84 95 ASP A N 1
ATOM 794 C CA . ASP A 1 95 ? 24.506 -11.551 -9.867 1.00 61.84 95 ASP A CA 1
ATOM 795 C C . ASP A 1 95 ? 24.754 -13.064 -9.773 1.00 61.84 95 ASP A C 1
ATOM 797 O O . ASP A 1 95 ? 24.635 -13.666 -8.711 1.00 61.84 95 ASP A O 1
ATOM 801 N N . THR A 1 96 ? 25.096 -13.698 -10.897 1.00 61.66 96 THR A N 1
ATOM 802 C CA . THR A 1 96 ? 25.378 -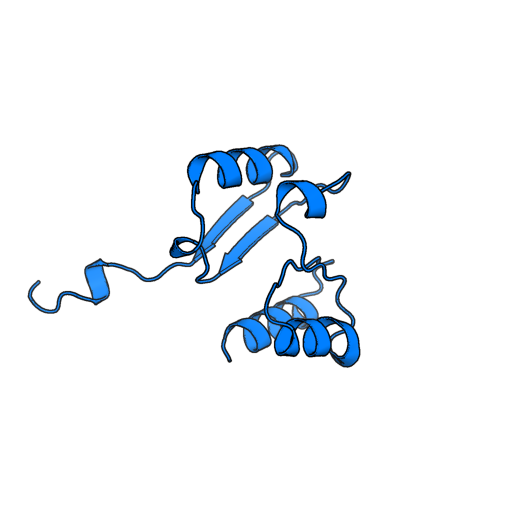15.145 -10.976 1.00 61.66 96 THR A CA 1
ATOM 803 C C . THR A 1 96 ? 26.779 -15.528 -10.477 1.00 61.66 96 THR A C 1
ATOM 805 O O . THR A 1 96 ? 27.207 -16.660 -10.697 1.00 61.66 96 THR A O 1
ATOM 808 N N . ILE A 1 97 ? 27.543 -14.593 -9.898 1.00 57.69 97 ILE A N 1
ATOM 809 C CA . ILE A 1 97 ? 28.958 -14.802 -9.533 1.00 57.69 97 ILE A CA 1
ATOM 810 C C . ILE A 1 97 ? 29.138 -15.308 -8.081 1.00 57.69 97 ILE A C 1
ATOM 812 O O . ILE A 1 97 ? 30.263 -15.617 -7.683 1.00 57.69 97 ILE A O 1
ATOM 816 N N . TYR A 1 98 ? 28.055 -15.518 -7.323 1.00 51.34 98 TYR A N 1
ATOM 817 C CA . TYR A 1 98 ? 28.087 -16.243 -6.043 1.00 51.34 98 TYR A CA 1
ATOM 818 C C . TYR A 1 98 ? 27.048 -17.360 -5.976 1.00 51.34 98 TYR A C 1
ATOM 820 O O . TYR A 1 98 ? 25.863 -17.085 -6.258 1.00 51.34 98 TYR A O 1
#